Protein AF-A0AAD1WNE6-F1 (afdb_monomer)

Foldseek 3Di:
DDDDALQNVCCVLQVHHQDPVNLVCLLVVLVVQDDDPLVVLLVCLSRVVDDWLCNCCVVPVVGHQAGQAPSPDGGDSCCLQPVPPLCPVVLVVLQVVLCVVQVDHDDSGCCCLRSVSDDPPRDSVSSSVSSQSSSVSSVQSSVQSNHNDDGHDDPSPDD

Mean predicted aligned error: 4.38 Å

Organism: Pelobates cultripes (NCBI:txid61616)

Radius of gyration: 15.72 Å; Cα contacts (8 Å, |Δi|>4): 173; chains: 1; bounding box: 34×41×41 Å

Solvent-accessible surface area (backbone atoms only — not comparable to full-atom values): 9418 Å² total; per-residue (Å²): 131,85,75,89,48,57,62,59,54,49,23,63,74,67,74,43,92,65,52,72,69,54,47,53,48,36,68,45,54,56,61,76,73,51,90,55,76,34,55,56,49,43,48,35,56,62,66,56,64,68,85,36,28,45,60,46,20,75,79,40,73,88,47,66,37,39,20,61,54,74,66,68,54,67,9,38,68,61,28,73,77,53,69,35,77,75,42,43,62,50,52,52,53,51,49,49,53,43,26,73,76,56,76,48,90,71,77,98,40,66,54,40,66,72,56,56,52,67,70,85,89,61,53,69,71,52,46,48,51,46,49,54,54,41,29,47,53,46,29,48,43,62,77,36,65,85,40,53,63,65,61,77,85,67,82,85,85,76,130

pLDDT: mean 91.62, std 11.11, range [31.86, 97.62]

Structure (mmCIF, N/CA/C/O backbone):
data_AF-A0AAD1WNE6-F1
#
_entry.id   AF-A0AAD1WNE6-F1
#
loop_
_atom_site.group_PDB
_atom_site.id
_atom_site.type_symbol
_atom_site.label_atom_id
_atom_site.label_alt_id
_atom_site.label_comp_id
_atom_site.label_asym_id
_atom_site.label_entity_id
_atom_site.label_seq_id
_atom_site.pdbx_PDB_ins_code
_atom_site.Cartn_x
_atom_site.Cartn_y
_atom_site.Cartn_z
_atom_site.occupancy
_atom_site.B_iso_or_equiv
_atom_site.auth_seq_id
_atom_site.auth_comp_id
_atom_site.auth_asym_id
_atom_site.auth_atom_id
_atom_site.pdbx_PDB_model_num
ATOM 1 N N . MET A 1 1 ? 8.814 26.388 -11.342 1.00 39.16 1 MET A N 1
ATOM 2 C CA . MET A 1 1 ? 7.697 25.440 -11.136 1.00 39.16 1 MET A CA 1
ATOM 3 C C . MET A 1 1 ? 8.175 24.366 -10.175 1.00 39.16 1 MET A C 1
ATOM 5 O O . MET A 1 1 ? 9.161 23.706 -10.476 1.00 39.16 1 MET A O 1
ATOM 9 N N . SER A 1 2 ? 7.572 24.252 -8.995 1.00 54.59 2 SER A N 1
ATOM 10 C CA . SER A 1 2 ? 7.882 23.188 -8.034 1.00 54.59 2 SER A CA 1
ATOM 11 C C . SER A 1 2 ? 7.559 21.825 -8.660 1.00 54.59 2 SER A C 1
ATOM 13 O O . SER A 1 2 ? 6.530 21.678 -9.317 1.00 54.59 2 SER A O 1
ATOM 15 N N . GLY A 1 3 ? 8.446 20.839 -8.499 1.00 67.62 3 GLY A N 1
ATOM 16 C CA . GLY A 1 3 ? 8.221 19.477 -8.996 1.00 67.62 3 GLY A CA 1
ATOM 17 C C . GLY A 1 3 ? 6.997 18.795 -8.356 1.00 67.62 3 GLY A C 1
ATOM 18 O O . GLY A 1 3 ? 6.453 19.297 -7.369 1.00 67.62 3 GLY A O 1
ATOM 19 N N . PRO A 1 4 ? 6.548 17.645 -8.892 1.00 81.44 4 PRO A N 1
ATOM 20 C CA . PRO A 1 4 ? 5.375 16.940 -8.379 1.00 81.44 4 PRO A CA 1
ATOM 21 C C . PRO A 1 4 ? 5.588 16.476 -6.931 1.00 81.44 4 PRO A C 1
ATOM 23 O O . PRO A 1 4 ? 6.635 15.918 -6.595 1.00 81.44 4 PRO A O 1
ATOM 26 N N . THR A 1 5 ? 4.585 16.682 -6.076 1.00 90.12 5 THR A N 1
ATOM 27 C CA . THR A 1 5 ? 4.621 16.249 -4.673 1.00 90.12 5 THR A CA 1
ATOM 28 C C . THR A 1 5 ? 4.279 14.757 -4.560 1.00 90.12 5 THR A C 1
ATOM 30 O O . THR A 1 5 ? 3.638 14.200 -5.456 1.00 90.12 5 THR A O 1
ATOM 33 N N . PRO A 1 6 ? 4.642 14.074 -3.456 1.00 91.38 6 PRO A N 1
ATOM 34 C CA . PRO A 1 6 ? 4.214 12.693 -3.238 1.00 91.38 6 PRO A CA 1
ATOM 35 C C . PRO A 1 6 ? 2.690 12.530 -3.308 1.00 91.38 6 PRO A C 1
ATOM 37 O O . PRO A 1 6 ? 2.215 11.561 -3.898 1.00 91.38 6 PRO A O 1
ATOM 40 N N . ALA A 1 7 ? 1.939 13.496 -2.764 1.00 92.56 7 ALA A N 1
ATOM 41 C CA . ALA A 1 7 ? 0.480 13.508 -2.800 1.00 92.56 7 ALA A CA 1
ATOM 42 C C . ALA A 1 7 ? -0.040 13.499 -4.243 1.00 92.56 7 ALA A C 1
ATOM 44 O O . ALA A 1 7 ? -0.759 12.573 -4.606 1.00 92.56 7 ALA A O 1
ATOM 45 N N . SER A 1 8 ? 0.410 14.432 -5.093 1.00 93.81 8 SER A N 1
ATOM 46 C CA . SER A 1 8 ? -0.076 14.518 -6.478 1.00 93.81 8 SER A CA 1
ATOM 47 C C . SER A 1 8 ? 0.312 13.312 -7.331 1.00 93.81 8 SER A C 1
ATOM 49 O O . SER A 1 8 ? -0.431 12.894 -8.217 1.00 93.81 8 SER A O 1
ATOM 51 N N . GLN A 1 9 ? 1.451 12.682 -7.034 1.00 94.75 9 GLN A N 1
ATOM 52 C CA . GLN A 1 9 ? 1.824 11.425 -7.679 1.00 94.75 9 GLN A CA 1
ATOM 53 C C . GLN A 1 9 ? 0.891 10.276 -7.273 1.00 94.75 9 GLN A C 1
ATOM 55 O O . GLN A 1 9 ? 0.540 9.449 -8.113 1.00 94.75 9 GLN A O 1
ATOM 60 N N . TRP A 1 10 ? 0.498 10.189 -5.996 1.00 95.69 10 TRP A N 1
ATOM 61 C CA . TRP A 1 10 ? -0.486 9.199 -5.543 1.00 95.69 10 TRP A CA 1
ATOM 62 C C . TRP A 1 10 ? -1.886 9.475 -6.078 1.00 95.69 10 TRP A C 1
ATOM 64 O O . TRP A 1 10 ? -2.549 8.520 -6.463 1.00 95.69 10 TRP A O 1
ATOM 74 N N . GLU A 1 11 ? -2.305 10.736 -6.182 1.00 95.06 11 GLU A N 1
ATOM 75 C CA . GLU A 1 11 ? -3.574 11.102 -6.823 1.00 95.06 11 GLU A CA 1
ATOM 76 C C . GLU A 1 11 ? -3.647 10.591 -8.265 1.00 95.06 11 GLU A C 1
ATOM 78 O O . GLU A 1 11 ? -4.632 9.962 -8.651 1.00 95.06 11 GLU A O 1
ATOM 83 N N . LEU A 1 12 ? -2.576 10.796 -9.039 1.00 94.75 12 LEU A N 1
ATOM 84 C CA . LEU A 1 12 ? -2.484 10.338 -10.425 1.00 94.75 12 LEU A CA 1
ATOM 85 C C . LEU A 1 12 ? -2.517 8.807 -10.536 1.00 94.75 12 LEU A C 1
ATOM 87 O O . LEU A 1 12 ? -3.263 8.262 -11.347 1.00 94.75 12 LEU A O 1
ATOM 91 N N . ASP A 1 13 ? -1.734 8.106 -9.715 1.00 94.94 13 ASP A N 1
ATOM 92 C CA . ASP A 1 13 ? -1.684 6.640 -9.733 1.00 94.94 13 ASP A CA 1
ATOM 93 C C . ASP A 1 13 ? -3.038 6.020 -9.337 1.00 94.94 13 ASP A C 1
ATOM 95 O O . ASP A 1 13 ? -3.513 5.073 -9.971 1.00 94.94 13 ASP A O 1
ATOM 99 N N . LEU A 1 14 ? -3.656 6.556 -8.282 1.00 94.56 14 LEU A N 1
ATOM 100 C CA . LEU A 1 14 ? -4.902 6.055 -7.703 1.00 94.56 14 LEU A CA 1
ATOM 101 C C . LEU A 1 14 ? -6.156 6.605 -8.395 1.00 94.56 14 LEU A C 1
ATOM 103 O O . LEU A 1 14 ? -7.250 6.147 -8.079 1.00 94.56 14 LEU A O 1
ATOM 107 N N . GLN A 1 15 ? -6.001 7.552 -9.327 1.00 94.50 15 GLN A N 1
ATOM 108 C CA . GLN A 1 15 ? -7.088 8.226 -10.045 1.00 94.50 15 GLN A CA 1
ATOM 109 C C . GLN A 1 15 ? -8.144 8.813 -9.094 1.00 94.50 15 GLN A C 1
ATOM 111 O O . GLN A 1 15 ? -9.348 8.680 -9.296 1.00 94.50 15 GLN A O 1
ATOM 116 N N . THR A 1 16 ? -7.682 9.452 -8.019 1.00 92.56 16 THR A N 1
ATOM 117 C CA . THR A 1 16 ? -8.533 10.028 -6.970 1.00 92.56 16 THR A CA 1
ATOM 118 C C . THR A 1 16 ? -7.904 11.302 -6.437 1.00 92.56 16 THR A C 1
ATOM 120 O O . THR A 1 16 ? -6.688 11.368 -6.286 1.00 92.56 16 THR A O 1
ATOM 123 N N . SER A 1 17 ? -8.722 12.293 -6.085 1.00 91.69 17 SER A N 1
ATOM 124 C CA . SER A 1 17 ? -8.215 13.474 -5.386 1.00 91.69 17 SER A CA 1
ATOM 125 C C . SER A 1 17 ? -7.906 13.151 -3.920 1.00 91.69 17 SER A C 1
ATOM 127 O O . SER A 1 17 ? -8.655 12.438 -3.246 1.00 91.69 17 SER A O 1
ATOM 129 N N . ILE A 1 18 ? -6.790 13.684 -3.435 1.00 91.50 18 ILE A N 1
ATOM 130 C CA . ILE A 1 18 ? -6.298 13.643 -2.067 1.00 91.50 18 ILE A CA 1
ATOM 131 C C . ILE A 1 18 ? -5.928 15.081 -1.705 1.00 91.50 18 ILE A C 1
ATOM 133 O O . ILE A 1 18 ? -4.823 15.556 -1.963 1.00 91.50 18 ILE A O 1
ATOM 137 N N . THR A 1 19 ? -6.862 15.783 -1.067 1.00 91.62 19 THR A N 1
ATOM 138 C CA . THR A 1 19 ? -6.638 17.168 -0.638 1.00 91.62 19 THR A CA 1
ATOM 139 C 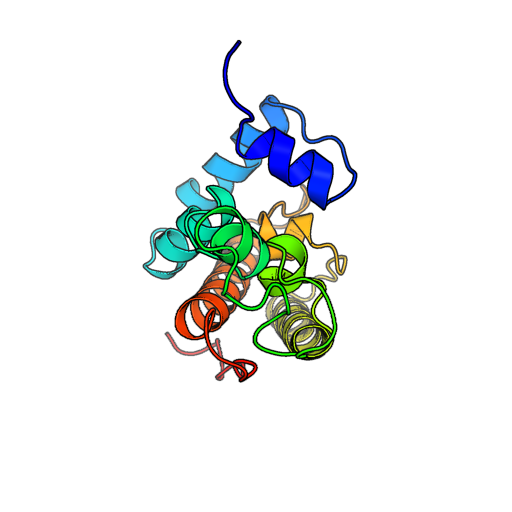C . THR A 1 19 ? -5.415 17.282 0.280 1.00 91.62 19 THR A C 1
ATOM 141 O O . THR A 1 19 ? -5.091 16.360 1.034 1.00 91.62 19 THR A O 1
ATOM 144 N N . GLY A 1 20 ? -4.756 18.446 0.297 1.00 90.81 20 GLY A N 1
ATOM 145 C CA . GLY A 1 20 ? -3.595 18.681 1.168 1.00 90.81 20 GLY A CA 1
ATOM 146 C C . GLY A 1 20 ? -3.890 18.472 2.663 1.00 90.81 20 GLY A C 1
ATOM 147 O O . GLY A 1 20 ? -3.048 17.961 3.407 1.00 90.81 20 GLY A O 1
ATOM 148 N N . SER A 1 21 ? -5.113 18.786 3.105 1.00 92.56 21 SER A N 1
ATOM 149 C CA . SER A 1 21 ? -5.569 18.509 4.472 1.00 92.56 21 SER A CA 1
ATOM 150 C C . SER A 1 21 ? -5.721 17.009 4.736 1.00 92.56 21 SER A C 1
ATOM 152 O O . SER A 1 21 ? -5.257 16.520 5.769 1.00 92.56 21 SER A O 1
ATOM 154 N N . ARG A 1 22 ? -6.292 16.245 3.793 1.00 93.81 22 ARG A N 1
ATOM 155 C CA . ARG A 1 22 ? -6.396 14.785 3.908 1.00 93.81 22 ARG A CA 1
ATOM 156 C C . ARG A 1 22 ? -5.024 14.126 3.899 1.00 93.81 22 ARG A C 1
ATOM 158 O O . ARG A 1 22 ? -4.768 13.281 4.753 1.00 93.81 22 ARG A O 1
ATOM 165 N N . TRP A 1 23 ? -4.127 14.559 3.016 1.00 94.25 23 TRP A N 1
ATOM 166 C CA . TRP A 1 23 ? -2.740 14.101 2.987 1.00 94.25 23 TRP A CA 1
ATOM 167 C C . TRP A 1 23 ? -2.043 14.321 4.334 1.00 94.25 23 TRP A C 1
ATOM 169 O O . TRP A 1 23 ? -1.444 13.405 4.892 1.00 94.25 23 TRP A O 1
ATOM 179 N N . SER A 1 24 ? -2.194 15.507 4.925 1.00 93.31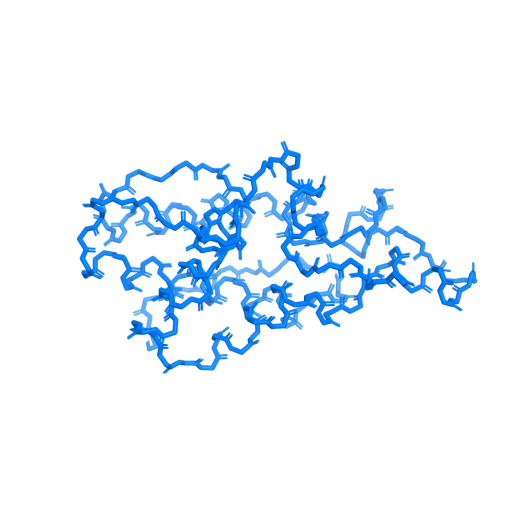 24 SER A N 1
ATOM 180 C CA . SER A 1 24 ? -1.615 15.819 6.240 1.00 93.31 24 SER A CA 1
ATOM 181 C C . SER A 1 24 ? -2.162 14.915 7.355 1.00 93.31 24 SER A C 1
ATOM 183 O O . SER A 1 24 ? -1.423 14.489 8.250 1.00 93.31 24 SER A O 1
ATOM 185 N N . ILE A 1 25 ? -3.452 14.565 7.294 1.00 93.50 25 ILE A N 1
ATOM 186 C CA . ILE A 1 25 ? -4.075 13.605 8.215 1.00 93.50 25 ILE A CA 1
ATOM 187 C C . ILE A 1 25 ? -3.487 12.207 8.017 1.00 93.50 25 ILE A C 1
ATOM 189 O O . ILE A 1 25 ? -3.096 11.591 9.008 1.00 93.50 25 ILE A O 1
ATOM 193 N N . ILE A 1 26 ? -3.386 11.724 6.777 1.00 93.25 26 ILE A N 1
ATOM 194 C CA . ILE A 1 26 ? -2.808 10.413 6.443 1.00 93.25 26 ILE A CA 1
ATOM 195 C C . ILE A 1 26 ? -1.406 10.283 7.053 1.00 93.25 26 ILE A C 1
ATOM 197 O O . ILE A 1 26 ? -1.134 9.389 7.854 1.00 93.25 26 ILE A O 1
ATOM 201 N N . ILE A 1 27 ? -0.543 11.256 6.761 1.00 91.94 27 ILE A N 1
ATOM 202 C CA . ILE A 1 27 ? 0.869 11.241 7.150 1.00 91.94 27 ILE A CA 1
ATOM 203 C C . ILE A 1 27 ? 1.070 11.345 8.669 1.00 91.94 27 ILE A C 1
ATOM 205 O O . ILE A 1 27 ? 2.019 10.778 9.219 1.00 91.94 27 ILE A O 1
ATOM 209 N N . SER A 1 28 ? 0.197 12.071 9.372 1.00 91.88 28 SER A N 1
ATOM 210 C CA . SER A 1 28 ? 0.319 12.259 10.823 1.00 91.88 28 SER A CA 1
ATOM 211 C C . SER A 1 28 ? -0.372 11.168 11.646 1.00 91.88 28 SER A C 1
ATOM 213 O O . SER A 1 28 ? 0.088 10.866 12.747 1.00 91.88 28 SER A O 1
ATOM 215 N N . SER A 1 29 ? -1.445 10.550 11.141 1.00 90.56 29 SER A N 1
ATOM 216 C CA . SER A 1 29 ? -2.279 9.621 11.920 1.00 90.56 29 SER A CA 1
ATOM 217 C C . SER A 1 29 ? -1.525 8.366 12.346 1.00 90.56 29 SER A C 1
ATOM 219 O O . SER A 1 29 ? -1.576 7.992 13.518 1.00 90.56 29 SER A O 1
ATOM 221 N N . VAL A 1 30 ? -0.793 7.737 11.422 1.00 90.69 30 VAL A N 1
ATOM 222 C CA . VAL A 1 30 ? -0.013 6.531 11.729 1.00 90.69 30 VAL A CA 1
ATOM 223 C C . VAL A 1 30 ? 1.147 6.842 12.682 1.00 90.69 30 VAL A C 1
ATOM 225 O O . VAL A 1 30 ? 1.336 6.135 13.668 1.00 90.69 30 VAL A O 1
ATOM 228 N N . ARG A 1 31 ? 1.859 7.961 12.473 1.00 89.75 31 ARG A N 1
ATOM 229 C CA . ARG A 1 31 ? 3.003 8.380 13.308 1.00 89.75 31 ARG A CA 1
ATOM 230 C C . ARG A 1 31 ? 2.619 8.683 14.757 1.00 89.75 31 ARG A C 1
ATOM 232 O O . ARG A 1 31 ? 3.421 8.475 15.660 1.00 89.75 31 ARG A O 1
ATOM 239 N N . LYS A 1 32 ? 1.401 9.184 14.985 1.00 89.12 32 LYS A N 1
ATOM 240 C CA . LYS A 1 32 ? 0.876 9.445 16.335 1.00 89.12 32 LYS A CA 1
ATOM 241 C C . LYS A 1 32 ? 0.592 8.160 17.111 1.00 89.12 32 LYS A C 1
ATOM 243 O O . LYS A 1 32 ? 0.656 8.169 18.335 1.00 89.12 32 LYS A O 1
ATOM 248 N N . LEU A 1 33 ? 0.238 7.081 16.412 1.00 87.38 33 LEU A N 1
ATOM 249 C CA . LEU A 1 33 ? -0.256 5.851 17.030 1.00 87.38 33 LEU A CA 1
ATOM 250 C C . LEU A 1 33 ? 0.776 4.724 17.068 1.00 87.38 33 LEU A C 1
ATOM 252 O O . LEU A 1 33 ? 0.659 3.858 17.933 1.00 87.38 33 LEU A O 1
ATOM 256 N N . ILE A 1 34 ? 1.765 4.745 16.171 1.00 89.69 34 ILE A N 1
ATOM 257 C CA . ILE A 1 34 ? 2.741 3.673 15.982 1.00 89.69 34 ILE A CA 1
ATOM 258 C C . ILE A 1 34 ? 4.155 4.253 15.962 1.00 89.69 34 ILE A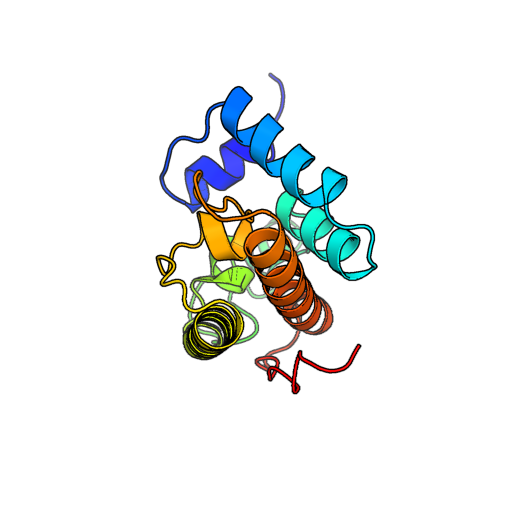 C 1
ATOM 260 O O . ILE A 1 34 ? 4.438 5.214 15.246 1.00 89.69 34 ILE A O 1
ATOM 264 N N . LYS A 1 35 ? 5.061 3.622 16.710 1.00 88.44 35 LYS A N 1
ATOM 265 C CA . LYS A 1 35 ? 6.508 3.859 16.654 1.00 88.44 35 LYS A CA 1
ATOM 266 C C . LYS A 1 35 ? 7.205 2.508 16.517 1.00 88.44 35 LYS A C 1
ATOM 268 O O . LYS A 1 35 ? 7.522 1.873 17.513 1.00 88.44 35 LYS A O 1
ATOM 273 N N . SER A 1 36 ? 7.371 2.037 15.285 1.00 85.31 36 SER A N 1
ATOM 274 C CA . SER A 1 36 ? 7.952 0.722 14.998 1.00 85.31 36 SER A CA 1
ATOM 275 C C . SER A 1 36 ? 8.788 0.755 13.718 1.00 85.31 36 SER A C 1
ATOM 277 O O . SER A 1 36 ? 8.579 1.611 12.857 1.00 85.31 36 SER A O 1
ATOM 279 N N . ALA A 1 37 ? 9.733 -0.178 13.570 1.00 87.69 37 ALA A N 1
ATOM 280 C CA . ALA A 1 37 ? 10.586 -0.262 12.380 1.00 87.69 37 ALA A CA 1
ATOM 281 C C . ALA A 1 37 ? 9.802 -0.356 11.044 1.00 87.69 37 ALA A C 1
ATOM 283 O O . ALA A 1 37 ? 10.184 0.338 10.099 1.00 87.69 37 ALA A O 1
ATOM 284 N N . PRO A 1 38 ? 8.680 -1.106 10.940 1.00 92.19 38 PRO A N 1
ATOM 285 C CA . PRO A 1 38 ? 7.833 -1.114 9.741 1.00 92.19 38 PRO A CA 1
ATOM 286 C C . PRO A 1 38 ? 7.361 0.268 9.252 1.00 92.19 38 PRO A C 1
ATOM 288 O O . PRO A 1 38 ? 7.158 0.464 8.054 1.00 92.19 38 PRO A O 1
ATOM 291 N N . LEU A 1 39 ? 7.228 1.254 10.148 1.00 93.69 39 LEU A N 1
ATOM 292 C CA . LEU A 1 39 ? 6.829 2.615 9.784 1.00 93.69 39 LEU A CA 1
ATOM 293 C C . LEU A 1 39 ? 7.834 3.301 8.846 1.00 93.69 39 LEU A C 1
ATOM 295 O O . LEU A 1 39 ? 7.434 4.119 8.019 1.00 93.69 39 LEU A O 1
ATOM 299 N N . ILE A 1 40 ? 9.125 2.981 8.955 1.00 94.00 40 ILE A N 1
ATOM 300 C CA . ILE A 1 40 ? 10.168 3.552 8.091 1.00 94.00 40 ILE A CA 1
ATOM 301 C C . ILE A 1 40 ? 9.978 3.071 6.650 1.00 94.00 40 ILE A C 1
ATOM 303 O O . ILE A 1 40 ? 10.024 3.875 5.718 1.00 94.00 40 ILE A O 1
ATOM 307 N N . GLU A 1 41 ? 9.706 1.779 6.464 1.00 95.06 41 GLU A N 1
ATOM 308 C CA . GLU A 1 41 ? 9.479 1.201 5.137 1.00 95.06 41 GLU A CA 1
ATOM 309 C C . GLU A 1 41 ? 8.193 1.752 4.506 1.00 95.06 41 GLU A C 1
ATOM 311 O O . GLU A 1 41 ? 8.191 2.143 3.340 1.00 95.06 41 GLU A O 1
ATOM 316 N N . HIS A 1 42 ? 7.131 1.931 5.297 1.00 95.75 42 HIS A N 1
ATOM 317 C CA . HIS A 1 42 ? 5.931 2.633 4.838 1.00 95.75 42 HIS A CA 1
ATOM 318 C C . HIS A 1 42 ? 6.225 4.066 4.376 1.00 95.75 42 HIS A C 1
ATOM 320 O O . HIS A 1 42 ? 5.781 4.478 3.305 1.00 95.75 42 HIS A O 1
ATOM 326 N N . GLN A 1 43 ? 7.017 4.832 5.134 1.00 94.81 43 GLN A N 1
ATOM 327 C CA . GLN A 1 43 ? 7.401 6.185 4.724 1.00 94.81 43 GLN A CA 1
ATOM 328 C C . GLN A 1 43 ? 8.197 6.169 3.416 1.00 94.81 43 GLN A C 1
ATOM 330 O O . GLN A 1 43 ? 7.908 6.959 2.518 1.00 94.81 43 GLN A O 1
ATOM 335 N N . LYS A 1 44 ? 9.141 5.238 3.253 1.00 95.12 44 LYS A N 1
ATOM 336 C CA . LYS A 1 44 ? 9.849 5.047 1.980 1.00 95.12 44 LYS A CA 1
ATOM 337 C C . LYS A 1 44 ? 8.877 4.744 0.836 1.00 95.12 44 LYS A C 1
ATOM 339 O O . LYS A 1 44 ? 9.065 5.279 -0.252 1.00 95.12 44 LYS A O 1
ATOM 344 N N . THR A 1 45 ? 7.815 3.969 1.054 1.00 94.44 45 THR A N 1
ATOM 345 C CA . THR A 1 45 ? 6.777 3.724 0.035 1.00 94.44 45 THR A CA 1
ATOM 346 C C . THR A 1 45 ? 5.991 4.994 -0.286 1.00 94.44 45 THR A C 1
ATOM 348 O O . THR A 1 45 ? 5.894 5.375 -1.453 1.00 94.44 45 THR A O 1
ATOM 351 N N . ILE A 1 46 ? 5.506 5.706 0.734 1.00 94.56 46 ILE A N 1
ATOM 352 C CA . ILE A 1 46 ? 4.752 6.965 0.615 1.00 94.56 46 ILE A CA 1
ATOM 353 C C . ILE A 1 46 ? 5.527 8.031 -0.159 1.00 94.56 46 ILE A C 1
ATOM 355 O O . ILE A 1 46 ? 4.989 8.633 -1.088 1.00 94.56 46 ILE A O 1
ATOM 359 N N . TYR A 1 47 ? 6.796 8.237 0.190 1.00 94.25 47 TYR A N 1
ATOM 360 C CA . TYR A 1 47 ? 7.689 9.183 -0.482 1.00 94.25 47 TYR A CA 1
ATOM 361 C C . TYR A 1 47 ? 8.325 8.598 -1.747 1.00 94.25 47 TYR A C 1
ATOM 363 O O . TYR A 1 47 ? 9.151 9.246 -2.386 1.00 94.25 47 TYR A O 1
ATOM 371 N N . ARG A 1 48 ? 7.915 7.384 -2.138 1.00 93.56 48 ARG A N 1
ATOM 372 C CA . ARG A 1 48 ? 8.336 6.691 -3.356 1.00 93.56 48 ARG A CA 1
ATOM 373 C C . ARG A 1 48 ? 9.855 6.593 -3.458 1.00 93.56 48 ARG A C 1
ATOM 375 O O . ARG A 1 48 ? 10.430 6.846 -4.507 1.00 93.56 48 ARG A O 1
ATOM 382 N N . TRP A 1 49 ? 10.511 6.238 -2.369 1.00 94.88 49 TRP A N 1
ATOM 383 C CA . TRP A 1 49 ? 11.953 6.059 -2.304 1.00 94.88 49 TRP A CA 1
ATOM 384 C C . TRP A 1 49 ? 12.417 4.818 -3.083 1.00 94.88 49 TRP A C 1
ATOM 386 O O . TRP A 1 49 ? 13.461 4.839 -3.731 1.00 94.88 49 TRP A O 1
ATOM 396 N N . TYR A 1 50 ? 11.624 3.741 -3.085 1.00 94.62 50 TYR A N 1
ATOM 397 C CA . TYR A 1 50 ? 11.993 2.511 -3.783 1.00 94.62 50 TYR A CA 1
ATOM 398 C C . TYR A 1 50 ? 12.055 2.703 -5.300 1.00 94.62 50 TYR A C 1
ATOM 400 O O . TYR A 1 50 ? 11.087 3.114 -5.949 1.00 94.62 50 TYR A O 1
ATOM 408 N N . MET A 1 51 ? 13.196 2.332 -5.879 1.00 95.06 51 MET A N 1
ATOM 409 C CA . MET A 1 51 ? 13.343 2.221 -7.326 1.00 95.06 51 MET A CA 1
ATOM 410 C C . MET A 1 51 ? 12.494 1.064 -7.850 1.00 95.06 51 MET A C 1
ATOM 412 O O . MET A 1 51 ? 12.537 -0.036 -7.302 1.00 95.06 51 MET A O 1
ATOM 416 N N . VAL A 1 52 ? 11.751 1.330 -8.923 1.00 96.44 52 VAL A N 1
ATOM 417 C CA . VAL A 1 52 ? 10.889 0.369 -9.626 1.00 96.44 52 VAL A CA 1
ATOM 418 C C . VAL A 1 52 ? 11.309 0.282 -11.097 1.00 96.44 52 VAL A C 1
ATOM 420 O O . VAL A 1 52 ? 11.898 1.252 -11.591 1.00 96.44 52 VAL A O 1
ATOM 423 N N . PRO A 1 53 ? 10.998 -0.813 -11.817 1.00 97.62 53 PRO A N 1
ATOM 424 C CA . PRO A 1 53 ? 11.426 -1.015 -13.205 1.00 97.62 53 PRO A CA 1
ATOM 425 C C . PRO A 1 53 ? 11.160 0.178 -14.123 1.00 97.62 53 PRO A C 1
ATOM 427 O O . PRO A 1 53 ? 12.052 0.616 -14.841 1.00 97.62 53 PRO A O 1
ATOM 430 N N . LEU A 1 54 ? 9.978 0.796 -14.030 1.00 96.88 54 LEU A N 1
ATOM 431 C CA . LEU A 1 54 ? 9.635 1.952 -14.861 1.00 96.88 54 LEU A CA 1
ATOM 432 C C . LEU A 1 54 ? 10.537 3.171 -14.616 1.00 96.88 54 LEU A C 1
ATOM 434 O O . LEU A 1 54 ? 10.798 3.938 -15.537 1.00 96.88 54 LEU A O 1
ATOM 438 N N . ARG A 1 55 ? 11.002 3.378 -13.380 1.00 95.38 55 ARG A N 1
ATOM 439 C CA . ARG A 1 55 ? 11.933 4.470 -13.062 1.00 95.38 55 ARG A CA 1
ATOM 440 C C . ARG A 1 55 ? 13.354 4.126 -13.475 1.00 95.38 55 ARG A C 1
ATOM 442 O O . ARG A 1 55 ? 14.028 4.983 -14.030 1.00 95.38 55 ARG A O 1
ATOM 449 N N . LEU A 1 56 ? 13.776 2.885 -13.240 1.00 96.38 56 LEU A N 1
ATOM 450 C CA . LEU A 1 56 ? 15.093 2.409 -13.657 1.00 96.38 56 LEU A CA 1
ATOM 451 C C . LEU A 1 56 ? 15.251 2.491 -15.172 1.00 96.38 56 LEU A C 1
ATOM 453 O O . LEU A 1 56 ? 16.253 3.023 -15.617 1.00 96.38 56 LEU A O 1
ATOM 457 N N . TYR A 1 57 ? 14.233 2.101 -15.939 1.00 97.12 57 TYR A N 1
ATOM 458 C CA . TYR A 1 57 ? 14.224 2.225 -17.397 1.00 97.12 57 TYR A CA 1
ATOM 459 C C . TYR A 1 57 ? 14.438 3.666 -17.879 1.00 97.12 57 TYR A C 1
ATOM 461 O O . TYR A 1 57 ? 15.174 3.903 -18.827 1.00 97.12 57 TYR A O 1
ATOM 469 N N . LYS A 1 58 ? 13.839 4.653 -17.201 1.00 95.69 58 LYS A N 1
ATOM 470 C CA . LYS A 1 58 ? 14.011 6.074 -17.552 1.00 95.69 58 LYS A CA 1
ATOM 471 C C . LYS A 1 58 ? 15.428 6.596 -17.292 1.00 95.69 58 LYS A C 1
ATOM 473 O O . LYS A 1 58 ? 15.843 7.529 -17.965 1.00 95.69 58 LYS A O 1
ATOM 478 N N . ILE A 1 59 ? 16.131 6.035 -16.307 1.00 96.62 59 ILE A N 1
ATOM 479 C CA . ILE A 1 59 ? 17.510 6.418 -15.954 1.00 96.62 59 ILE A CA 1
ATOM 480 C C . ILE A 1 59 ? 18.517 5.617 -16.793 1.00 96.62 59 ILE A C 1
ATOM 482 O O . ILE A 1 59 ? 19.510 6.155 -17.269 1.00 96.62 59 ILE A O 1
ATOM 486 N N . TYR A 1 60 ? 18.234 4.332 -16.991 1.00 96.00 60 TYR A N 1
ATOM 487 C CA . TYR A 1 60 ? 19.062 3.346 -17.672 1.00 96.00 60 TYR A CA 1
ATOM 488 C C . TYR A 1 60 ? 18.217 2.637 -18.747 1.00 96.00 60 TYR A C 1
ATOM 490 O O . TYR A 1 60 ? 17.646 1.572 -18.474 1.00 96.00 60 TYR A O 1
ATOM 498 N N . PRO A 1 61 ? 18.136 3.189 -19.975 1.00 93.00 61 PRO A N 1
ATOM 499 C CA . PRO A 1 61 ? 17.242 2.690 -21.031 1.00 93.00 61 PRO A CA 1
ATOM 500 C C . PRO A 1 61 ? 17.481 1.244 -21.487 1.00 93.00 61 PRO A C 1
ATOM 502 O O . PRO A 1 61 ? 16.634 0.668 -22.159 1.00 93.00 61 PRO A O 1
ATOM 505 N N . HIS A 1 62 ? 18.608 0.636 -21.112 1.00 93.62 62 HIS A N 1
ATOM 506 C CA . HIS A 1 62 ? 18.926 -0.766 -21.397 1.00 93.62 62 HIS A CA 1
ATOM 507 C C . HIS A 1 62 ? 18.306 -1.758 -20.392 1.00 93.62 62 HIS A C 1
ATOM 509 O O . HIS A 1 62 ? 18.372 -2.968 -20.592 1.00 93.62 62 HIS A O 1
ATOM 515 N N . THR A 1 63 ? 17.729 -1.277 -19.286 1.00 94.94 63 THR A N 1
ATOM 516 C CA . THR A 1 63 ? 17.088 -2.141 -18.280 1.00 94.94 63 THR A CA 1
ATOM 517 C C . THR A 1 63 ? 15.672 -2.541 -18.701 1.00 94.94 63 THR A C 1
ATOM 519 O O . THR A 1 63 ? 15.053 -1.901 -19.541 1.00 94.94 63 THR A O 1
ATOM 522 N N . SER A 1 64 ? 15.107 -3.610 -18.130 1.00 95.44 64 SER A N 1
ATOM 523 C CA . SER A 1 64 ? 13.715 -3.971 -18.432 1.00 95.44 64 SER A CA 1
ATOM 524 C C . SER A 1 64 ? 12.727 -3.058 -17.697 1.00 95.44 64 SER A C 1
ATOM 526 O O . SER A 1 64 ? 12.827 -2.868 -16.485 1.00 95.44 64 SER A O 1
ATOM 528 N N . VAL A 1 65 ? 11.719 -2.556 -18.416 1.00 97.50 65 VAL A N 1
ATOM 529 C CA . VAL A 1 65 ? 10.586 -1.798 -17.848 1.00 97.50 65 VAL A CA 1
ATO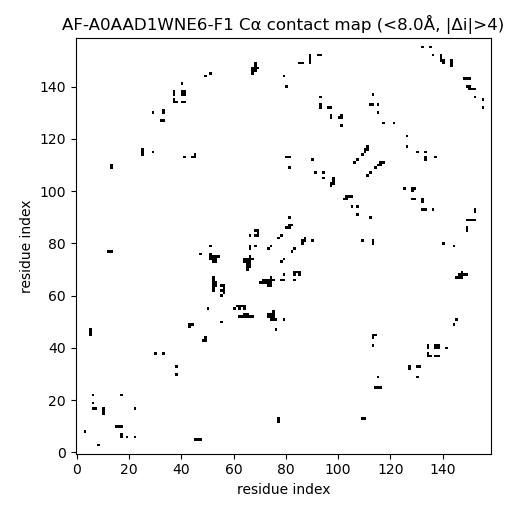M 530 C C . VAL A 1 65 ? 9.550 -2.702 -17.158 1.00 97.50 65 VAL A C 1
ATOM 532 O O . VAL A 1 65 ? 8.648 -2.218 -16.467 1.00 97.50 65 VAL A O 1
ATOM 535 N N . THR A 1 66 ? 9.648 -4.019 -17.355 1.00 97.56 66 THR A N 1
ATOM 536 C CA . THR A 1 66 ? 8.654 -4.989 -16.881 1.00 97.56 66 THR A CA 1
ATOM 537 C C . THR A 1 66 ? 8.755 -5.234 -15.377 1.00 97.56 66 THR A C 1
ATOM 539 O O . THR A 1 66 ? 9.818 -5.142 -14.763 1.00 97.56 66 THR A O 1
ATOM 542 N N . CYS A 1 67 ? 7.617 -5.533 -14.757 1.00 97.25 67 CYS A N 1
ATOM 543 C CA . CYS A 1 67 ? 7.513 -5.875 -13.349 1.00 97.25 67 CYS A CA 1
ATOM 544 C C . CYS A 1 67 ? 8.404 -7.071 -13.005 1.00 97.25 67 CYS A C 1
ATOM 546 O O . CYS A 1 67 ? 8.363 -8.105 -13.671 1.00 97.25 67 CYS A O 1
ATOM 548 N N . TRP A 1 68 ? 9.156 -6.972 -11.907 1.00 95.56 68 TRP A N 1
ATOM 549 C CA . TRP A 1 68 ? 10.038 -8.054 -11.477 1.00 95.56 68 TRP A CA 1
ATOM 550 C C . TRP A 1 68 ? 9.300 -9.346 -11.118 1.00 95.56 68 TRP A C 1
ATOM 552 O O . TRP A 1 68 ? 9.880 -10.410 -11.306 1.00 95.56 68 TRP A O 1
ATOM 562 N N . ARG A 1 69 ? 8.041 -9.252 -10.667 1.00 94.81 69 ARG A N 1
ATOM 563 C CA . ARG A 1 69 ? 7.209 -10.377 -10.204 1.00 94.81 69 ARG A CA 1
ATOM 564 C C . ARG A 1 69 ? 6.449 -11.052 -11.338 1.00 94.81 69 ARG A C 1
ATOM 566 O O . ARG A 1 69 ? 6.654 -12.231 -11.594 1.00 94.81 69 ARG A O 1
ATOM 573 N N . CYS A 1 70 ? 5.569 -10.324 -12.029 1.00 95.94 70 CYS A N 1
ATOM 574 C CA . CYS A 1 70 ? 4.739 -10.931 -13.072 1.00 95.94 70 CYS A CA 1
ATOM 575 C C . CYS A 1 70 ? 5.450 -11.064 -14.422 1.00 95.94 70 CYS A C 1
ATOM 577 O O . CYS A 1 70 ? 5.008 -11.874 -15.226 1.00 95.94 70 CYS A O 1
ATOM 579 N N . LYS A 1 71 ? 6.527 -10.298 -14.672 1.00 95.69 71 LYS A N 1
ATOM 580 C CA . LYS A 1 71 ? 7.251 -10.249 -15.959 1.00 95.69 71 LYS A CA 1
ATOM 581 C C . LYS A 1 71 ? 6.373 -9.894 -17.173 1.00 95.69 71 LYS A C 1
ATOM 583 O O . LYS A 1 71 ? 6.778 -10.140 -18.301 1.00 95.69 71 LYS A O 1
ATOM 588 N N . GLN A 1 72 ? 5.195 -9.311 -16.945 1.00 95.31 72 GLN A N 1
ATOM 589 C CA . GLN A 1 72 ? 4.198 -9.007 -17.980 1.00 95.31 72 GLN A CA 1
ATOM 590 C C . GLN A 1 72 ? 3.995 -7.492 -18.114 1.00 95.31 72 GLN A C 1
ATOM 592 O O . GLN A 1 72 ? 4.391 -6.894 -19.110 1.00 95.31 72 GLN A O 1
ATOM 597 N N . ASP A 1 73 ? 3.453 -6.848 -17.080 1.00 97.19 73 ASP A N 1
ATOM 598 C CA . ASP A 1 73 ? 3.133 -5.417 -17.112 1.00 97.19 73 ASP A CA 1
ATOM 599 C C . ASP A 1 73 ? 4.327 -4.514 -16.786 1.00 97.19 73 ASP A C 1
ATOM 601 O O . ASP A 1 73 ? 5.328 -4.933 -16.197 1.00 97.19 73 ASP A O 1
ATOM 605 N N . LYS A 1 74 ? 4.190 -3.216 -17.088 1.00 97.44 74 LYS A N 1
ATOM 606 C CA . LYS A 1 74 ? 5.144 -2.180 -16.664 1.00 97.44 74 LYS A CA 1
ATOM 607 C C . LYS A 1 74 ? 5.223 -2.113 -15.136 1.00 97.44 74 LYS A C 1
ATOM 609 O O . LYS A 1 74 ? 4.222 -1.896 -14.454 1.00 97.44 74 LYS A O 1
ATOM 614 N N . GLY A 1 75 ? 6.437 -2.198 -14.593 1.00 97.19 75 GLY A N 1
ATOM 615 C CA . GLY A 1 75 ? 6.699 -2.096 -13.157 1.00 97.19 75 GLY A CA 1
ATOM 616 C C . GLY A 1 75 ? 6.638 -0.654 -12.650 1.00 97.19 75 GLY A C 1
ATOM 617 O O . GLY A 1 75 ? 7.672 -0.067 -12.329 1.00 97.19 75 GLY A O 1
ATOM 618 N N . SER A 1 76 ? 5.441 -0.063 -12.603 1.00 97.00 76 SER A N 1
ATOM 619 C CA . SER A 1 76 ? 5.190 1.217 -11.926 1.00 97.00 76 SER A CA 1
ATOM 620 C C . SER A 1 76 ? 5.159 1.048 -10.401 1.00 97.00 76 SER A C 1
ATOM 622 O O . SER A 1 76 ? 5.103 -0.074 -9.898 1.00 97.00 76 SER A O 1
ATOM 624 N N . VAL A 1 77 ? 5.171 2.157 -9.647 1.00 96.12 77 VAL A N 1
ATOM 625 C CA . VAL A 1 77 ? 5.030 2.109 -8.179 1.00 96.12 77 VAL A CA 1
ATOM 626 C C . VAL A 1 77 ? 3.718 1.420 -7.808 1.00 96.12 77 VAL A C 1
ATOM 628 O O . VAL A 1 77 ? 3.738 0.397 -7.131 1.00 96.12 77 VAL A O 1
ATOM 631 N N . LEU A 1 78 ? 2.582 1.901 -8.316 1.00 96.56 78 LEU A N 1
ATOM 632 C CA . LEU A 1 78 ? 1.297 1.292 -7.987 1.00 96.56 78 LEU A CA 1
ATOM 633 C C . LEU A 1 78 ? 1.197 -0.178 -8.428 1.00 96.56 78 LEU A C 1
ATOM 635 O O . LEU A 1 78 ? 0.572 -0.981 -7.740 1.00 96.56 78 LEU A O 1
ATOM 639 N N . HIS A 1 79 ? 1.828 -0.563 -9.541 1.00 96.88 79 HIS A N 1
ATOM 640 C CA . HIS A 1 79 ? 1.853 -1.964 -9.951 1.00 96.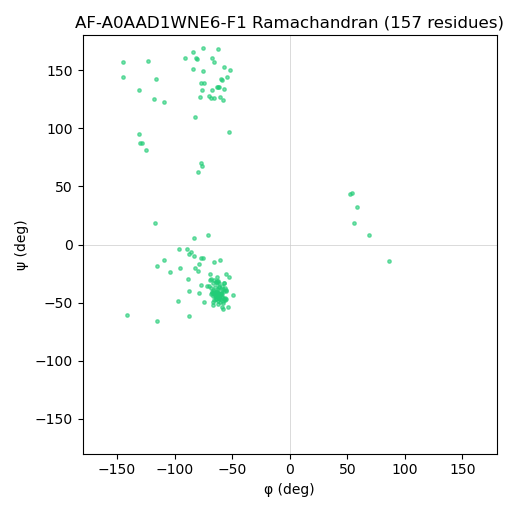88 79 HIS A CA 1
ATOM 641 C C . HIS A 1 79 ? 2.648 -2.833 -8.970 1.00 96.88 79 HIS A C 1
ATOM 643 O O . HIS A 1 79 ? 2.119 -3.824 -8.477 1.00 96.88 79 HIS A O 1
ATOM 649 N N . ILE A 1 80 ? 3.885 -2.448 -8.643 1.00 96.06 80 ILE A N 1
ATOM 650 C CA . ILE A 1 80 ? 4.765 -3.226 -7.756 1.00 96.06 80 ILE A CA 1
ATOM 651 C C . ILE A 1 80 ? 4.169 -3.394 -6.355 1.00 96.06 80 ILE A C 1
ATOM 653 O O . ILE A 1 80 ? 4.335 -4.455 -5.760 1.00 96.06 80 ILE A O 1
ATOM 657 N N . TRP A 1 81 ? 3.480 -2.372 -5.845 1.00 96.44 81 TRP A N 1
ATOM 658 C CA . TRP A 1 81 ? 2.959 -2.365 -4.477 1.00 96.44 81 TRP A CA 1
ATOM 659 C C . TRP A 1 81 ? 1.503 -2.821 -4.354 1.00 96.44 81 TRP A C 1
ATOM 661 O O . TRP A 1 81 ? 1.100 -3.207 -3.264 1.00 96.44 81 TRP A O 1
ATOM 671 N N . TRP A 1 82 ? 0.707 -2.800 -5.428 1.00 96.44 82 TRP A N 1
ATOM 672 C CA . TRP A 1 82 ? -0.728 -3.110 -5.353 1.00 96.44 82 TRP A CA 1
ATOM 673 C C . TRP A 1 82 ? -1.261 -3.907 -6.543 1.00 96.44 82 TRP A C 1
ATOM 675 O O . TRP A 1 82 ? -1.743 -5.015 -6.350 1.00 96.44 82 TRP A O 1
ATOM 685 N N . ARG A 1 83 ? -1.171 -3.381 -7.775 1.00 96.62 83 ARG A N 1
ATOM 686 C CA . ARG A 1 83 ? -1.888 -3.965 -8.933 1.00 96.62 83 ARG A CA 1
ATOM 687 C C . ARG A 1 83 ? -1.278 -5.251 -9.494 1.00 96.62 83 ARG A C 1
ATOM 689 O O . ARG A 1 83 ? -1.899 -5.871 -10.350 1.00 96.62 83 ARG A O 1
ATOM 696 N N . CYS A 1 84 ? -0.068 -5.634 -9.090 1.00 96.75 84 CYS A N 1
ATOM 697 C CA . CYS A 1 84 ? 0.564 -6.849 -9.594 1.00 96.75 84 CYS A CA 1
ATOM 698 C C . CYS A 1 84 ? -0.320 -8.075 -9.297 1.00 96.75 84 CYS A C 1
ATOM 700 O O . CYS A 1 84 ? -0.580 -8.338 -8.123 1.00 96.75 84 CYS A O 1
ATOM 702 N N . PRO A 1 85 ? -0.711 -8.883 -10.304 1.00 96.00 85 PRO A N 1
ATOM 703 C CA . PRO A 1 85 ? -1.559 -10.060 -10.086 1.00 96.00 85 PRO A CA 1
ATOM 704 C C . PRO A 1 85 ? -0.965 -11.055 -9.083 1.00 96.00 85 PRO A C 1
ATOM 706 O O . PRO A 1 85 ? -1.676 -11.654 -8.285 1.00 96.00 85 PRO A O 1
ATOM 709 N N . ARG A 1 86 ? 0.372 -11.169 -9.055 1.00 94.88 86 ARG A N 1
ATOM 710 C CA . ARG A 1 86 ? 1.108 -12.005 -8.092 1.00 94.88 86 ARG A CA 1
ATOM 711 C C . ARG A 1 86 ? 0.987 -11.515 -6.643 1.00 94.88 86 ARG A C 1
ATOM 713 O O . ARG A 1 86 ? 1.367 -12.253 -5.744 1.00 94.88 86 ARG A O 1
ATOM 720 N N . LEU A 1 87 ? 0.523 -10.287 -6.419 1.00 94.81 87 LEU A N 1
ATOM 721 C CA . LEU A 1 87 ? 0.412 -9.646 -5.109 1.00 94.81 87 LEU A CA 1
ATOM 722 C C . LEU A 1 87 ? -1.044 -9.502 -4.637 1.00 94.81 87 LEU A C 1
ATOM 724 O O . LEU A 1 87 ? -1.269 -9.248 -3.461 1.00 94.81 87 LEU A O 1
ATOM 728 N N . ILE A 1 88 ? -2.037 -9.697 -5.509 1.00 94.50 88 ILE A N 1
ATOM 729 C CA . ILE A 1 88 ? -3.452 -9.563 -5.130 1.00 94.50 88 ILE A CA 1
ATOM 730 C C . ILE A 1 88 ? -3.798 -10.507 -3.979 1.00 94.50 88 ILE A C 1
ATOM 732 O O . ILE A 1 88 ? -4.289 -10.050 -2.950 1.00 94.50 88 ILE A O 1
ATOM 736 N N . ARG A 1 89 ? -3.420 -11.787 -4.096 1.00 94.12 89 ARG A N 1
ATOM 737 C CA . ARG A 1 89 ? -3.691 -12.778 -3.050 1.00 94.12 89 ARG A CA 1
ATOM 738 C C . ARG A 1 89 ? -3.081 -12.405 -1.696 1.00 94.12 89 ARG A C 1
ATOM 740 O O . ARG A 1 89 ? -3.712 -12.565 -0.662 1.00 94.12 89 ARG A O 1
ATOM 747 N N . TYR A 1 90 ? -1.874 -11.846 -1.715 1.00 95.69 90 TYR A N 1
ATOM 748 C CA . TYR A 1 90 ? -1.202 -11.364 -0.511 1.00 95.69 90 TYR A CA 1
ATOM 749 C C . TYR A 1 90 ? -2.009 -10.267 0.199 1.00 95.69 90 TYR A C 1
ATOM 751 O O . TYR A 1 90 ? -2.145 -10.266 1.422 1.00 95.69 90 TYR A O 1
ATOM 759 N N . TRP A 1 91 ? -2.577 -9.331 -0.558 1.00 97.12 91 TRP A N 1
ATOM 760 C CA . TRP A 1 91 ? -3.409 -8.287 0.025 1.00 97.12 91 TRP A CA 1
ATOM 761 C C . TRP A 1 91 ? -4.757 -8.820 0.517 1.00 97.12 91 TRP A C 1
ATOM 763 O O . TRP A 1 91 ? -5.226 -8.365 1.559 1.00 97.12 91 TRP A O 1
ATOM 773 N N . GLU A 1 92 ? -5.356 -9.792 -0.174 1.00 96.19 92 GLU A N 1
ATOM 774 C CA . GLU A 1 92 ? -6.580 -10.470 0.282 1.00 96.19 92 GLU A CA 1
ATOM 775 C C . GLU A 1 92 ? -6.355 -11.187 1.619 1.00 96.19 92 GLU A C 1
ATOM 777 O O . GLU A 1 92 ? -7.132 -11.017 2.557 1.00 96.19 92 GLU A O 1
ATOM 782 N N . ASP A 1 93 ? -5.252 -11.927 1.749 1.00 95.81 93 ASP A N 1
ATOM 783 C CA . ASP A 1 93 ? -4.903 -12.603 3.000 1.00 95.81 93 ASP A CA 1
ATOM 784 C C . ASP A 1 93 ? -4.618 -11.574 4.117 1.00 95.81 93 ASP A C 1
ATOM 786 O O . ASP A 1 93 ? -5.042 -11.753 5.259 1.00 95.81 93 ASP A O 1
ATOM 790 N N . THR A 1 94 ? -3.995 -10.433 3.788 1.00 96.81 94 THR A N 1
ATOM 791 C CA . THR A 1 94 ? -3.811 -9.313 4.735 1.00 96.81 94 THR A CA 1
ATOM 792 C C . THR A 1 94 ? -5.156 -8.750 5.206 1.00 96.81 94 THR A C 1
ATOM 794 O O . THR A 1 94 ? -5.343 -8.490 6.395 1.00 96.81 94 THR A O 1
ATOM 797 N N . GLN A 1 95 ? -6.108 -8.561 4.287 1.00 97.06 95 GLN A N 1
ATOM 798 C CA . GLN A 1 95 ? -7.457 -8.094 4.606 1.00 97.06 95 GLN A CA 1
ATOM 799 C C . GLN A 1 95 ? -8.165 -9.074 5.539 1.00 97.06 95 GLN A C 1
ATOM 801 O O . GLN A 1 95 ? -8.755 -8.651 6.531 1.00 97.06 95 GLN A O 1
ATOM 806 N N . LYS A 1 96 ? -8.068 -10.374 5.247 1.00 96.56 96 LYS A N 1
ATOM 807 C CA . LYS A 1 96 ? -8.654 -11.434 6.066 1.00 96.56 96 LYS A CA 1
ATOM 808 C C . LYS A 1 96 ? -8.125 -11.385 7.501 1.00 96.56 96 LYS A C 1
ATOM 810 O O . LYS A 1 96 ? -8.931 -11.359 8.425 1.00 96.56 96 LYS A O 1
ATOM 815 N N . ILE A 1 97 ? -6.811 -11.244 7.687 1.00 96.06 97 ILE A N 1
ATOM 816 C CA . ILE A 1 97 ? -6.198 -11.097 9.020 1.00 96.06 97 ILE A CA 1
ATOM 817 C C . ILE A 1 97 ? -6.749 -9.868 9.753 1.00 96.06 97 ILE A C 1
ATOM 819 O O . ILE A 1 97 ? -7.057 -9.939 10.940 1.00 96.06 97 ILE A O 1
ATOM 823 N N . ILE A 1 98 ? -6.903 -8.734 9.062 1.00 96.56 98 ILE A N 1
ATOM 824 C CA . ILE A 1 98 ? -7.475 -7.521 9.664 1.00 96.56 98 ILE A CA 1
ATOM 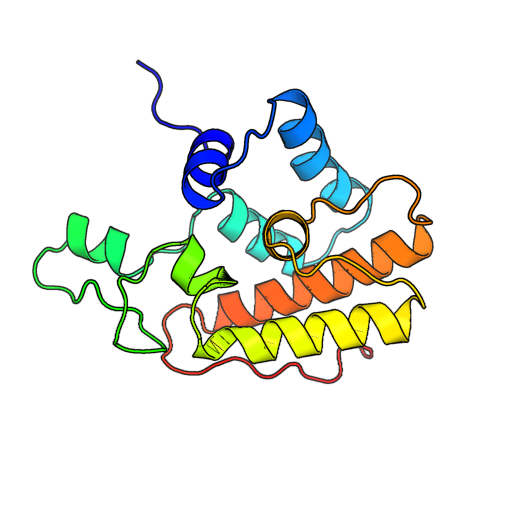825 C C . ILE A 1 98 ? -8.916 -7.766 10.122 1.00 96.56 98 ILE A C 1
ATOM 827 O O . ILE A 1 98 ? -9.276 -7.381 11.238 1.00 96.56 98 ILE A O 1
ATOM 831 N N . VAL A 1 99 ? -9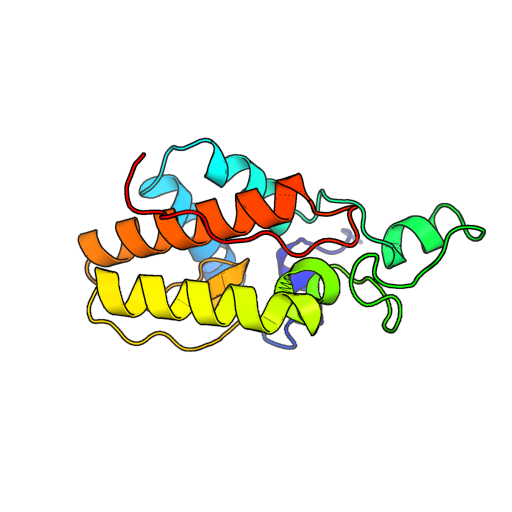.733 -8.395 9.277 1.00 96.81 99 VAL A N 1
ATOM 832 C CA . VAL A 1 99 ? -11.133 -8.711 9.581 1.00 96.81 99 VAL A CA 1
ATOM 833 C C . VAL A 1 99 ? -11.221 -9.661 10.771 1.00 96.81 99 VAL A C 1
ATOM 835 O O . VAL A 1 99 ? -11.955 -9.372 11.709 1.00 96.81 99 VAL A O 1
ATOM 838 N N . GLU A 1 100 ? -10.449 -10.744 10.781 1.00 96.06 100 GLU A N 1
ATOM 839 C CA . GLU A 1 100 ? -10.438 -11.727 11.871 1.00 96.06 100 GLU A CA 1
ATOM 840 C C . GLU A 1 100 ? -9.986 -11.106 13.197 1.00 96.06 100 GLU A C 1
ATOM 842 O O . GLU A 1 100 ? -10.588 -11.349 14.240 1.00 96.06 100 GLU A O 1
ATOM 847 N N . ALA A 1 101 ? -8.963 -10.251 13.163 1.00 94.94 101 ALA A N 1
ATOM 848 C CA . ALA A 1 101 ? -8.391 -9.670 14.370 1.00 94.94 101 ALA A CA 1
ATOM 849 C C . ALA A 1 101 ? -9.207 -8.494 14.939 1.00 94.94 101 ALA A C 1
ATOM 851 O O . ALA A 1 101 ? -9.076 -8.160 16.118 1.00 94.94 101 ALA A O 1
ATOM 852 N N . THR A 1 102 ? -10.028 -7.829 14.117 1.00 95.75 102 THR A N 1
ATOM 853 C CA . THR A 1 102 ? -10.794 -6.638 14.533 1.00 95.75 102 THR A CA 1
ATOM 854 C C . THR A 1 102 ? -12.308 -6.817 14.522 1.00 95.75 102 THR A C 1
ATOM 856 O O . THR A 1 102 ? -13.001 -6.007 15.134 1.00 95.75 102 THR A O 1
ATOM 859 N N . GLY A 1 103 ? -12.827 -7.819 13.812 1.00 96.62 103 GLY A N 1
ATOM 860 C CA . GLY A 1 103 ? -14.248 -7.962 13.491 1.00 96.62 103 GLY A CA 1
ATOM 861 C C . GLY A 1 103 ? -14.775 -6.917 12.499 1.00 96.62 103 GLY A C 1
ATOM 862 O O . GLY A 1 103 ? -15.984 -6.834 12.294 1.00 96.62 103 GLY A O 1
ATOM 863 N N . ILE A 1 104 ? -13.908 -6.090 11.899 1.00 96.44 104 ILE A N 1
ATOM 864 C CA . ILE A 1 104 ? -14.315 -4.962 11.055 1.00 96.44 104 ILE A CA 1
ATOM 865 C C . ILE A 1 104 ? -13.990 -5.241 9.591 1.00 96.44 104 ILE A C 1
ATOM 867 O O . ILE A 1 104 ? -12.830 -5.411 9.218 1.00 96.44 104 ILE A O 1
ATOM 871 N N . GLN A 1 105 ? -15.020 -5.187 8.749 1.00 95.31 105 GLN A N 1
ATOM 872 C CA . GLN A 1 105 ? -14.866 -5.200 7.298 1.00 95.31 105 GLN A CA 1
ATOM 873 C C . GLN A 1 105 ? -14.249 -3.885 6.815 1.00 95.31 105 GLN A C 1
ATOM 875 O O . GLN A 1 105 ? -14.750 -2.800 7.119 1.00 95.31 105 GLN A O 1
ATOM 880 N N . ILE A 1 106 ? -13.170 -3.980 6.039 1.00 93.81 106 ILE A N 1
ATOM 881 C CA . ILE A 1 106 ? -12.548 -2.830 5.374 1.00 93.81 106 ILE A CA 1
ATOM 882 C C . ILE A 1 106 ? -12.630 -2.984 3.855 1.00 93.81 106 ILE A C 1
ATOM 884 O O . ILE A 1 106 ? -12.458 -4.096 3.360 1.00 93.81 106 ILE A O 1
ATOM 888 N N . PRO A 1 107 ? -12.848 -1.898 3.094 1.00 95.56 107 PRO A N 1
ATOM 889 C CA . PRO A 1 107 ? -12.782 -1.943 1.637 1.00 95.56 107 PRO A CA 1
ATOM 890 C C . PRO A 1 107 ? -11.413 -2.412 1.134 1.00 95.56 107 PRO A C 1
ATOM 892 O O . PRO A 1 107 ? -10.385 -1.999 1.673 1.00 95.56 107 PRO A O 1
ATOM 895 N N . PHE A 1 108 ? -11.393 -3.211 0.064 1.00 96.31 108 PHE A N 1
ATOM 896 C CA . PHE A 1 108 ? -10.168 -3.593 -0.646 1.00 96.31 108 PHE A CA 1
ATOM 897 C C . PHE A 1 108 ? -9.671 -2.433 -1.526 1.00 96.31 108 PHE A C 1
ATOM 899 O O . PHE A 1 108 ? -9.762 -2.455 -2.751 1.00 96.31 108 PHE A O 1
ATOM 906 N N . ASP A 1 109 ? -9.220 -1.362 -0.872 1.00 96.31 109 ASP A N 1
ATOM 907 C CA . ASP A 1 109 ? -8.868 -0.085 -1.496 1.00 96.31 109 ASP A CA 1
ATOM 908 C C . ASP A 1 109 ? -7.376 0.229 -1.274 1.00 96.31 109 ASP A C 1
ATOM 910 O O . ASP A 1 109 ? -6.937 0.316 -0.121 1.00 96.31 109 ASP A O 1
ATOM 914 N N . PRO A 1 110 ? -6.581 0.483 -2.331 1.00 96.25 110 PRO A N 1
ATOM 915 C CA . PRO A 1 110 ? -5.173 0.854 -2.184 1.00 96.25 110 PRO A CA 1
ATOM 916 C C . PRO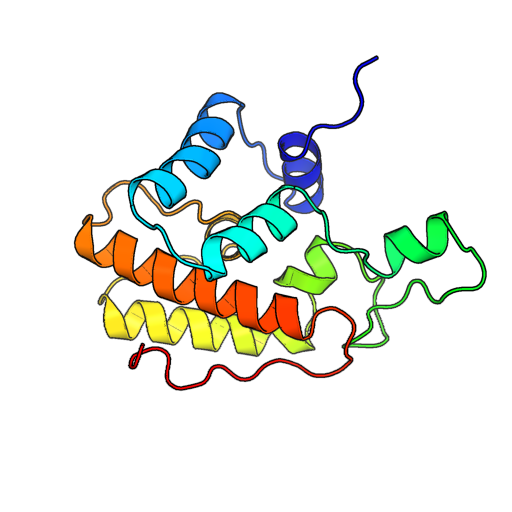 A 1 110 ? -4.934 2.071 -1.278 1.00 96.25 110 PRO A C 1
ATOM 918 O O . PRO A 1 110 ? -3.861 2.175 -0.688 1.00 96.25 110 PRO A O 1
ATOM 921 N N . LYS A 1 111 ? -5.895 2.986 -1.103 1.00 96.12 111 LYS A N 1
ATOM 922 C CA . LYS A 1 111 ? -5.772 4.083 -0.126 1.00 96.12 111 LYS A CA 1
ATOM 923 C C . LYS A 1 111 ? -5.656 3.560 1.304 1.00 96.12 111 LYS A C 1
ATOM 925 O O . LYS A 1 111 ? -4.870 4.086 2.086 1.00 96.12 111 LYS A O 1
ATOM 930 N N . ILE A 1 112 ? -6.385 2.502 1.643 1.00 96.75 112 ILE A N 1
ATOM 931 C CA . ILE A 1 112 ? -6.303 1.875 2.963 1.00 96.75 112 ILE A CA 1
ATOM 932 C C . ILE A 1 112 ? -5.009 1.069 3.061 1.00 96.75 112 ILE A C 1
ATOM 934 O O . ILE A 1 112 ? -4.243 1.251 4.002 1.00 96.75 112 ILE A O 1
ATOM 938 N N . PHE A 1 113 ? -4.723 0.227 2.070 1.00 97.31 113 PHE A N 1
ATOM 939 C CA . PHE A 1 113 ? -3.618 -0.729 2.157 1.00 97.31 113 PHE A CA 1
ATOM 940 C C . PHE A 1 113 ? -2.235 -0.107 1.947 1.00 97.31 113 PHE A C 1
ATOM 942 O O . PHE A 1 113 ? -1.281 -0.524 2.601 1.00 97.31 113 PHE A O 1
ATOM 949 N N . LEU A 1 114 ? -2.112 0.897 1.072 1.00 95.81 114 LEU A N 1
ATOM 950 C CA . LEU A 1 114 ? -0.849 1.583 0.787 1.00 95.81 114 LEU A CA 1
ATOM 951 C C . LEU A 1 114 ? -0.696 2.871 1.585 1.00 95.81 114 LEU A C 1
ATOM 953 O O . LEU A 1 114 ? 0.355 3.086 2.188 1.00 95.81 114 LEU A O 1
ATOM 957 N N . LEU A 1 115 ? -1.725 3.726 1.588 1.00 96.12 115 LEU A N 1
ATOM 958 C CA . LEU A 1 115 ? -1.642 5.034 2.242 1.00 96.12 115 LEU A CA 1
ATOM 959 C C . LEU A 1 115 ? -2.018 4.993 3.722 1.00 96.12 115 LEU A C 1
ATOM 961 O O . LEU A 1 115 ? -1.800 5.980 4.413 1.00 96.12 115 LEU A O 1
ATOM 965 N N . LEU A 1 116 ? -2.537 3.869 4.224 1.00 96.81 116 LEU A N 1
ATOM 966 C CA . LEU A 1 116 ? -3.046 3.746 5.592 1.00 96.81 116 LEU A CA 1
ATOM 967 C C . LEU A 1 116 ? -4.167 4.750 5.887 1.00 96.81 116 LEU A C 1
ATOM 969 O O . LEU A 1 116 ? -4.328 5.213 7.018 1.00 96.81 116 LEU A O 1
ATOM 973 N N . ASP A 1 117 ? -4.964 5.080 4.867 1.00 95.81 117 ASP A N 1
ATOM 974 C CA . ASP A 1 117 ? -6.068 6.023 4.983 1.00 95.81 117 ASP A CA 1
ATOM 975 C C . ASP A 1 117 ? -7.311 5.378 5.619 1.00 95.81 117 ASP A C 1
ATOM 977 O O . ASP A 1 117 ? -8.366 5.239 5.001 1.00 95.81 117 ASP A O 1
ATOM 981 N N . ILE A 1 118 ? -7.168 4.932 6.870 1.00 94.56 118 ILE A N 1
ATOM 982 C CA . ILE A 1 118 ? -8.208 4.190 7.589 1.00 94.56 118 ILE A CA 1
ATOM 983 C C . ILE A 1 118 ? -9.456 5.075 7.790 1.00 94.56 118 ILE A C 1
ATOM 985 O O . ILE A 1 118 ? -9.326 6.238 8.207 1.00 94.56 118 ILE A O 1
ATOM 989 N N . PRO A 1 119 ? -10.676 4.540 7.556 1.00 91.31 119 PRO A N 1
ATOM 990 C CA . PRO A 1 119 ? -11.922 5.266 7.770 1.00 91.31 119 PRO A CA 1
ATOM 991 C C . PRO A 1 119 ? -12.050 5.896 9.164 1.00 91.31 119 PRO A C 1
ATOM 993 O O . PRO A 1 119 ? -11.533 5.411 10.179 1.00 91.31 119 PRO A O 1
ATOM 996 N N . LYS A 1 120 ? -12.786 7.009 9.221 1.00 89.31 120 LYS A N 1
ATOM 997 C CA . LYS A 1 120 ? -13.222 7.596 10.495 1.00 89.31 120 LYS A CA 1
ATOM 998 C C . LYS A 1 120 ? -14.208 6.638 11.184 1.00 89.31 120 LYS A C 1
ATOM 1000 O O . LYS A 1 120 ? -14.816 5.803 10.530 1.00 89.31 120 LYS A O 1
ATOM 1005 N N . GLY A 1 121 ? -14.343 6.741 12.505 1.00 91.44 121 GLY A N 1
ATOM 1006 C CA . GLY A 1 121 ? -15.251 5.889 13.290 1.00 91.44 121 GLY A CA 1
ATOM 1007 C C . GLY A 1 121 ? -14.665 4.548 13.745 1.00 91.44 121 GLY A C 1
ATOM 1008 O O . GLY A 1 121 ? -15.195 3.949 14.671 1.00 91.44 121 GLY A O 1
ATOM 1009 N N . ILE A 1 122 ? -13.530 4.108 13.189 1.00 94.75 122 ILE A N 1
ATOM 1010 C CA . ILE A 1 122 ? -12.829 2.911 13.678 1.00 94.75 122 ILE A CA 1
ATOM 1011 C C . ILE A 1 122 ? -12.246 3.173 15.080 1.00 94.75 122 ILE A C 1
ATOM 1013 O O . ILE A 1 122 ? -11.460 4.126 15.220 1.00 94.75 122 ILE A O 1
ATOM 1017 N N . PRO A 1 123 ? -12.555 2.332 16.093 1.00 95.62 123 PRO A N 1
ATOM 1018 C CA . PRO A 1 123 ? -12.004 2.462 17.439 1.00 95.62 123 PRO A CA 1
ATOM 1019 C C . PRO A 1 123 ? -10.475 2.488 17.442 1.00 95.62 123 PRO A C 1
ATOM 1021 O O . PRO A 1 123 ? -9.822 1.775 16.679 1.00 95.62 123 PRO A O 1
ATOM 1024 N N . THR A 1 124 ? -9.876 3.273 18.341 1.00 94.19 124 THR A N 1
ATOM 1025 C CA . THR A 1 124 ? -8.415 3.462 18.393 1.00 94.19 124 THR A CA 1
ATOM 1026 C C . THR A 1 124 ? -7.649 2.146 18.544 1.00 94.19 124 THR A C 1
ATOM 1028 O O . THR A 1 124 ? -6.603 1.985 17.917 1.00 94.19 124 THR A O 1
ATOM 1031 N N . LYS A 1 125 ? -8.169 1.190 19.329 1.00 94.12 125 LYS A N 1
ATOM 1032 C CA . LYS A 1 125 ? -7.555 -0.137 19.506 1.00 94.12 125 LYS A CA 1
ATOM 1033 C C . LYS A 1 125 ? -7.507 -0.910 18.182 1.00 94.12 125 LYS A C 1
ATOM 1035 O O . LYS A 1 125 ? -6.429 -1.328 17.769 1.00 94.12 125 LYS A O 1
ATOM 1040 N N . SER A 1 126 ? -8.636 -1.012 17.479 1.00 95.88 126 SER A N 1
ATOM 1041 C CA . SER A 1 126 ? -8.719 -1.673 16.170 1.00 95.88 126 SER A CA 1
ATOM 1042 C C . SER A 1 126 ? -7.862 -0.963 15.122 1.00 95.88 126 SER A C 1
ATOM 1044 O O . SER A 1 126 ? -7.150 -1.609 14.364 1.00 95.88 126 SER A O 1
ATOM 1046 N N . LYS A 1 127 ? -7.841 0.376 15.131 1.00 95.56 127 LYS A N 1
ATOM 1047 C CA . LYS A 1 127 ? -7.006 1.183 14.231 1.00 95.56 127 LYS A CA 1
ATOM 1048 C C . LYS A 1 127 ? -5.510 0.934 14.436 1.00 95.56 127 LYS A C 1
ATOM 1050 O 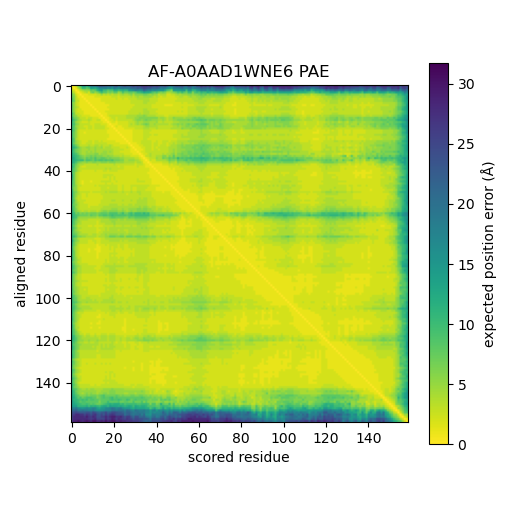O . LYS A 1 127 ? -4.776 0.827 13.459 1.00 95.56 127 LYS A O 1
ATOM 1055 N N . LYS A 1 128 ? -5.053 0.824 15.689 1.00 94.94 128 LYS A N 1
ATOM 1056 C CA . LYS A 1 128 ? -3.661 0.457 15.997 1.00 94.94 128 LYS A CA 1
ATOM 1057 C C . LYS A 1 128 ? -3.320 -0.922 15.434 1.00 94.94 128 LYS A C 1
ATOM 1059 O O . LYS A 1 128 ? -2.296 -1.052 14.773 1.00 94.94 128 LYS A O 1
ATOM 1064 N N . LEU A 1 129 ? -4.189 -1.912 15.640 1.00 94.75 129 LEU A N 1
ATOM 1065 C CA . LEU A 1 129 ? -3.988 -3.267 15.123 1.00 94.75 129 LEU A CA 1
ATOM 1066 C C . LEU A 1 129 ? -3.927 -3.292 13.590 1.00 94.75 129 LEU A C 1
ATOM 1068 O O . LEU A 1 129 ? -2.996 -3.854 13.022 1.00 94.75 129 LEU A O 1
ATOM 1072 N N . MET A 1 130 ? -4.852 -2.593 12.927 1.00 96.62 130 MET A N 1
ATOM 1073 C CA . MET A 1 130 ? -4.842 -2.410 11.474 1.00 96.62 130 MET A CA 1
ATOM 1074 C C . MET A 1 130 ? -3.528 -1.805 10.981 1.00 96.62 130 MET A C 1
ATOM 1076 O O . MET A 1 130 ? -2.941 -2.322 10.035 1.00 96.62 130 MET A O 1
ATOM 1080 N N . TYR A 1 131 ? -3.033 -0.739 11.622 1.00 96.31 131 TYR A N 1
ATOM 1081 C CA . TYR A 1 131 ? -1.743 -0.168 11.241 1.00 96.31 131 TYR A CA 1
ATOM 1082 C C . TYR A 1 131 ? -0.598 -1.156 11.427 1.00 96.31 131 TYR A C 1
ATOM 1084 O O . TYR A 1 131 ? 0.236 -1.241 10.536 1.00 96.31 131 TYR A O 1
ATOM 1092 N N . HIS A 1 132 ? -0.543 -1.907 12.529 1.00 95.06 132 HIS A N 1
ATOM 1093 C CA . HIS A 1 132 ? 0.501 -2.918 12.719 1.00 95.06 132 HIS A CA 1
ATOM 1094 C C . HIS A 1 132 ? 0.486 -3.959 11.596 1.00 95.06 132 HIS A C 1
ATOM 1096 O O . HIS A 1 132 ? 1.515 -4.169 10.958 1.00 95.06 132 HIS A O 1
ATOM 1102 N N . VAL A 1 133 ? -0.679 -4.536 11.290 1.00 95.88 133 VAL A N 1
ATOM 1103 C CA . VAL A 1 133 ? -0.818 -5.539 10.224 1.00 95.88 133 VAL A CA 1
ATOM 1104 C C . VAL A 1 133 ? -0.422 -4.964 8.863 1.00 95.88 133 VAL A C 1
ATOM 1106 O O . VAL A 1 133 ? 0.415 -5.541 8.172 1.00 95.88 133 VAL A O 1
ATOM 1109 N N . LEU A 1 134 ? -0.954 -3.795 8.494 1.00 96.88 134 LEU A N 1
ATOM 1110 C CA . LEU A 1 134 ? -0.671 -3.164 7.202 1.00 96.88 134 LEU A CA 1
ATOM 1111 C C . LEU A 1 134 ? 0.792 -2.731 7.067 1.00 96.88 134 LEU A C 1
ATOM 1113 O O . LEU A 1 134 ? 1.398 -2.925 6.015 1.00 96.88 134 LEU A O 1
ATOM 1117 N N . LEU A 1 135 ? 1.384 -2.161 8.118 1.00 96.69 135 LEU A N 1
ATOM 1118 C CA . LEU A 1 135 ? 2.788 -1.757 8.114 1.00 96.69 135 LEU A CA 1
ATOM 1119 C C . LEU A 1 135 ? 3.712 -2.968 7.989 1.00 96.69 135 LEU A C 1
ATOM 1121 O O . LEU A 1 135 ? 4.660 -2.932 7.203 1.00 96.69 135 LEU A O 1
ATOM 1125 N N . THR A 1 136 ? 3.440 -4.044 8.729 1.00 95.50 136 THR A N 1
ATOM 1126 C CA . THR A 1 136 ? 4.216 -5.281 8.613 1.00 95.50 136 THR A CA 1
ATOM 1127 C C . THR A 1 136 ? 4.055 -5.888 7.224 1.00 95.50 136 THR A C 1
ATOM 1129 O O . THR A 1 136 ? 5.054 -6.247 6.601 1.00 95.50 136 THR A O 1
ATOM 1132 N N . ALA A 1 137 ? 2.839 -5.892 6.672 1.00 95.81 137 ALA A N 1
ATOM 1133 C CA . ALA A 1 137 ? 2.606 -6.353 5.313 1.00 95.81 137 ALA A CA 1
ATOM 1134 C C . ALA A 1 137 ? 3.387 -5.519 4.273 1.00 95.81 137 ALA A C 1
ATOM 1136 O O . ALA A 1 137 ? 4.027 -6.070 3.374 1.00 95.81 137 ALA A O 1
ATOM 1137 N N . GLN A 1 138 ? 3.417 -4.191 4.412 1.00 96.12 138 GLN A N 1
ATOM 1138 C CA . GLN A 1 138 ? 4.232 -3.334 3.547 1.00 96.12 138 GLN A CA 1
ATOM 1139 C C . GLN A 1 138 ? 5.732 -3.596 3.715 1.00 96.12 138 GLN A C 1
ATOM 1141 O O . GLN A 1 138 ? 6.448 -3.655 2.718 1.00 96.12 138 GLN A O 1
ATOM 1146 N N . LYS A 1 139 ? 6.220 -3.800 4.945 1.00 95.69 139 LYS A N 1
ATOM 1147 C CA . LYS A 1 139 ? 7.629 -4.130 5.220 1.00 95.69 139 LYS A CA 1
ATOM 1148 C C . LYS A 1 139 ? 8.056 -5.425 4.523 1.00 95.69 139 LYS A C 1
ATOM 1150 O O . LYS A 1 139 ? 9.145 -5.470 3.960 1.00 95.69 139 LYS A O 1
ATOM 1155 N N . LEU A 1 140 ? 7.224 -6.463 4.519 1.00 95.00 140 LEU A N 1
ATOM 1156 C CA . LEU A 1 140 ? 7.552 -7.733 3.856 1.00 95.00 140 LEU A CA 1
ATOM 1157 C C . LEU A 1 140 ? 7.658 -7.576 2.331 1.00 95.00 140 LEU A C 1
ATOM 1159 O O . LEU A 1 140 ? 8.585 -8.103 1.713 1.00 95.00 140 LEU A O 1
ATOM 1163 N N . ILE A 1 141 ? 6.771 -6.781 1.719 1.00 95.06 141 ILE A N 1
ATOM 1164 C CA . ILE A 1 141 ? 6.913 -6.400 0.305 1.00 95.06 141 ILE A CA 1
ATOM 1165 C C . ILE A 1 141 ? 8.203 -5.606 0.108 1.00 95.06 141 ILE A C 1
ATOM 1167 O O . ILE A 1 141 ? 8.967 -5.902 -0.811 1.00 95.06 141 ILE A O 1
ATOM 1171 N N . ALA A 1 142 ? 8.474 -4.643 0.992 1.00 94.62 142 ALA A N 1
ATOM 1172 C CA . ALA A 1 142 ? 9.664 -3.810 0.950 1.00 94.62 142 ALA A CA 1
ATOM 1173 C C . ALA A 1 142 ? 10.956 -4.618 1.030 1.00 94.62 142 ALA A C 1
ATOM 1175 O O . ALA A 1 142 ? 11.901 -4.265 0.352 1.00 94.62 142 ALA A O 1
ATOM 1176 N N . GLN A 1 143 ? 11.016 -5.715 1.783 1.00 93.12 143 GLN A N 1
ATOM 1177 C CA . GLN A 1 143 ? 12.204 -6.575 1.855 1.00 93.12 143 GLN A CA 1
ATOM 1178 C C . GLN A 1 143 ? 12.466 -7.347 0.554 1.00 93.12 143 GLN A C 1
ATOM 1180 O O . GLN A 1 143 ? 13.602 -7.707 0.254 1.00 93.12 143 GLN A O 1
ATOM 1185 N N . ARG A 1 144 ? 11.419 -7.591 -0.238 1.00 91.75 144 ARG A N 1
ATOM 1186 C CA . ARG A 1 144 ? 11.460 -8.388 -1.472 1.00 91.75 144 ARG A CA 1
ATOM 1187 C C . ARG A 1 144 ? 11.106 -7.552 -2.706 1.00 91.75 144 ARG A C 1
ATOM 1189 O O . ARG A 1 144 ? 10.735 -8.100 -3.742 1.00 91.75 144 ARG A O 1
ATOM 1196 N N . TRP A 1 145 ? 11.183 -6.220 -2.632 1.00 91.62 145 TRP A N 1
ATOM 1197 C CA . TRP A 1 145 ? 10.608 -5.345 -3.662 1.00 91.62 145 TRP A CA 1
ATOM 1198 C C . TRP A 1 145 ? 11.249 -5.522 -5.042 1.00 91.62 145 TRP A C 1
ATOM 1200 O O . TRP A 1 145 ? 10.542 -5.386 -6.034 1.00 91.62 145 TRP A O 1
ATOM 1210 N N . LYS A 1 146 ? 12.548 -5.868 -5.099 1.00 91.94 146 LYS A N 1
ATOM 1211 C CA . LYS A 1 146 ? 13.302 -6.155 -6.338 1.00 91.94 146 LYS A CA 1
ATOM 1212 C C . LYS A 1 146 ? 13.261 -7.612 -6.798 1.00 91.94 146 LYS A C 1
ATOM 1214 O O . LYS A 1 146 ? 13.826 -7.932 -7.841 1.00 91.94 146 LYS A O 1
ATOM 1219 N N . MET A 1 147 ? 12.638 -8.493 -6.023 1.00 91.25 147 MET A N 1
ATOM 1220 C CA . MET A 1 147 ? 12.602 -9.925 -6.307 1.00 91.25 147 MET A CA 1
ATOM 1221 C C . MET A 1 147 ? 11.371 -10.285 -7.145 1.00 91.25 147 MET A C 1
ATOM 1223 O O . MET A 1 147 ? 10.397 -9.531 -7.219 1.00 91.25 147 MET A O 1
ATOM 1227 N N . ASN A 1 148 ? 11.422 -11.446 -7.794 1.00 89.81 148 ASN A N 1
ATOM 1228 C CA . ASN A 1 148 ? 10.282 -12.025 -8.507 1.00 89.81 148 ASN A CA 1
ATOM 1229 C C . ASN A 1 148 ? 9.268 -12.709 -7.567 1.00 89.81 148 ASN A C 1
ATOM 1231 O O . ASN A 1 148 ? 8.124 -12.921 -7.959 1.00 89.81 148 ASN A O 1
ATOM 1235 N N . GLU A 1 149 ? 9.669 -13.006 -6.332 1.00 88.75 149 GLU A N 1
ATOM 1236 C CA . GLU A 1 149 ? 8.874 -13.704 -5.320 1.00 88.75 149 GLU A CA 1
ATOM 1237 C C . GLU A 1 149 ? 7.817 -12.816 -4.650 1.00 88.75 149 GLU A C 1
ATOM 1239 O O . GLU A 1 149 ? 8.082 -11.673 -4.258 1.00 88.75 149 GLU A O 1
ATOM 1244 N N . THR A 1 150 ? 6.619 -13.370 -4.437 1.00 86.31 150 THR A N 1
ATOM 1245 C CA . THR A 1 150 ? 5.614 -12.792 -3.532 1.00 86.31 150 THR A CA 1
ATOM 1246 C C . THR A 1 150 ? 5.964 -13.107 -2.086 1.00 86.31 150 THR A C 1
ATOM 1248 O O . THR A 1 150 ? 6.192 -14.277 -1.790 1.00 86.31 150 THR A O 1
ATOM 1251 N N . PRO A 1 151 ? 6.045 -12.104 -1.185 1.00 86.00 151 PRO A N 1
ATOM 1252 C CA . PRO A 1 151 ? 6.202 -12.408 0.228 1.00 86.00 151 PRO A CA 1
ATOM 1253 C C . PRO A 1 151 ? 5.012 -13.245 0.699 1.00 86.00 151 PRO A C 1
ATOM 1255 O O . PRO A 1 151 ? 3.880 -13.017 0.284 1.00 86.00 151 PRO A O 1
ATOM 1258 N N . SER A 1 152 ? 5.259 -14.199 1.583 1.00 81.88 152 SER A N 1
ATOM 1259 C CA . SER A 1 152 ? 4.205 -14.815 2.381 1.00 81.88 152 SER A CA 1
ATOM 1260 C C . SER A 1 152 ? 3.937 -13.946 3.602 1.00 81.88 152 SER A C 1
ATOM 1262 O O . SER A 1 152 ? 4.850 -13.294 4.109 1.00 81.88 152 SER A O 1
ATOM 1264 N N . ILE A 1 153 ? 2.708 -13.963 4.106 1.00 73.88 153 ILE A N 1
ATOM 1265 C CA . ILE A 1 153 ? 2.408 -13.394 5.416 1.00 73.88 153 ILE A CA 1
ATOM 1266 C C . ILE A 1 153 ? 2.780 -14.451 6.473 1.00 73.88 153 ILE A C 1
ATOM 1268 O O . ILE A 1 153 ? 2.114 -15.484 6.524 1.00 73.88 153 ILE A O 1
ATOM 1272 N N . PRO A 1 154 ? 3.838 -14.269 7.288 1.00 65.94 154 PRO A N 1
ATOM 1273 C CA . PRO A 1 154 ? 4.033 -15.100 8.475 1.00 65.94 154 PRO A CA 1
ATOM 1274 C C . PRO A 1 154 ? 2.918 -14.795 9.486 1.00 65.94 154 PRO A C 1
ATOM 1276 O O . PRO A 1 154 ? 2.305 -13.737 9.394 1.00 65.94 154 PRO A O 1
ATOM 1279 N N . ASN A 1 155 ? 2.645 -15.677 10.453 1.00 55.00 155 ASN A N 1
ATOM 1280 C CA . ASN A 1 155 ? 1.646 -15.432 11.504 1.00 55.00 155 ASN A CA 1
ATOM 1281 C C . ASN A 1 155 ? 1.914 -14.084 12.214 1.00 55.00 155 ASN A C 1
ATOM 1283 O O . ASN A 1 155 ? 2.727 -14.012 13.129 1.00 55.00 155 ASN A O 1
ATOM 1287 N N . LEU A 1 156 ? 1.227 -13.012 11.796 1.00 55.12 156 LEU A N 1
ATOM 1288 C CA . LEU A 1 156 ? 1.489 -11.613 12.190 1.00 55.12 156 LEU A CA 1
ATOM 1289 C C . LEU A 1 156 ? 1.106 -11.288 13.647 1.00 55.12 156 LEU A C 1
ATOM 1291 O O . LEU A 1 156 ? 1.091 -10.122 14.031 1.00 55.12 156 LEU A O 1
ATOM 1295 N N . ILE A 1 157 ? 0.743 -12.301 14.438 1.00 47.34 157 ILE A N 1
ATOM 1296 C CA . ILE A 1 157 ? 0.186 -12.164 15.792 1.00 47.34 157 ILE A CA 1
ATOM 1297 C C . ILE A 1 157 ? 1.273 -12.315 16.879 1.00 47.34 157 ILE A C 1
ATOM 1299 O O . ILE A 1 157 ? 0.995 -12.114 18.056 1.00 47.34 157 ILE A O 1
ATOM 1303 N N . GLN A 1 158 ? 2.524 -12.611 16.520 1.00 33.12 158 GLN A N 1
ATOM 1304 C CA . GLN A 1 158 ? 3.621 -12.761 17.482 1.00 33.12 158 GLN A CA 1
ATOM 1305 C C . GLN A 1 158 ? 4.797 -11.846 17.133 1.00 33.12 158 GLN A C 1
ATOM 1307 O O . GLN A 1 158 ? 5.745 -12.304 16.510 1.00 33.12 158 GLN A O 1
ATOM 1312 N N . GLU A 1 159 ? 4.729 -10.568 17.510 1.00 31.86 159 GLU A N 1
ATOM 1313 C CA . GLU A 1 159 ? 5.897 -9.689 17.725 1.00 31.86 159 GLU A CA 1
ATOM 1314 C C . GLU A 1 159 ? 5.502 -8.455 18.552 1.00 31.86 159 GLU A C 1
ATOM 1316 O O . GLU A 1 159 ? 4.523 -7.765 18.175 1.00 31.86 159 GLU A O 1
#

Secondary structure (DSSP, 8-state):
-PPPPHHHHHHHHHTS---HHHHHHHHHHHHHH--STHHHHHHHHHTT-S--HHHHHHH-TTS--B-TTTSSSB--HHIIIII-HHHHHHHHHHHHHHHHHHS------HHHHTT--PPTT--HHHHHHHHHHHHHHHHHHHHTTTSSSPPP---TT--

Nearest PDB structures (foldseek):
  8uw3-assembly1_A  TM=8.836E-01  e=1.439E-04  Homo sapiens

Sequence (159 aa):
MSGPTPASQWELDLQTSITGSRWSIIISSVRKLIKSAPLIEHQKTIYRWYMVPLRLYKIYPHTSVTCWRCKQDKGSVLHIWWRCPRLIRYWEDTQKIIVEATGIQIPFDPKIFLLLDIPKGIPTKSKKLMYHVLLTAQKLIAQRWKMNETPSIPNLIQE